Protein AF-D6WA71-F1 (afdb_monomer_lite)

Foldseek 3Di:
DDDDDDPPDDPPPPPDDPDPDPDPDPDDDPVNPDDPPDDPVVVVVVVVVVVVVVVVVVVVVVVVVQVVCVVVVNDDDPPDDDPDDDPDPVVD

InterPro domains:
  IPR031973 Deltamethrin resistance protein prag01 [PF16020] (31-82)

Secondary structure (DSSP, 8-state):
-PPP------------------S-PPP--GGGS----S-HHHHHHHHHHHHHHHHHHHHHHHHHHHHHHHHTTS-----SPPSS----GGG-

pLDDT: mean 79.62, std 15.9, range [42.94, 98.69]

Sequence (92 aa):
MQAPRVFSSLVARNLGRRGAHHGSHPVATINDLPCPQGNWKTHYDAKQRKYNAQLAFGIGALIGTIIFGKAAGMLEFHGDIPDRPADIPSYK

Radius of gyration: 31.14 Å; chains: 1; bounding box: 72×55×69 Å

Organism: Tribolium castaneum (NCBI:txid7070)

Structure (mmCIF, N/CA/C/O backbone):
data_AF-D6WA71-F1
#
_entry.id   AF-D6WA71-F1
#
loop_
_atom_site.group_PDB
_atom_site.id
_atom_site.type_symbol
_atom_site.label_atom_id
_atom_site.label_alt_id
_atom_site.label_comp_id
_atom_site.label_asym_id
_atom_site.label_entity_id
_atom_site.label_seq_id
_atom_site.pdbx_PDB_ins_code
_atom_site.Cartn_x
_atom_site.Cartn_y
_atom_site.Cartn_z
_atom_site.occupancy
_atom_site.B_iso_or_equiv
_atom_site.auth_seq_id
_atom_site.auth_comp_id
_atom_site.auth_asym_id
_atom_site.auth_atom_id
_atom_site.pdbx_PDB_model_num
ATOM 1 N N . MET A 1 1 ? -30.346 -24.776 -17.153 1.00 42.94 1 MET A N 1
ATOM 2 C CA . MET A 1 1 ? -29.488 -23.585 -16.962 1.00 42.94 1 MET A CA 1
ATOM 3 C 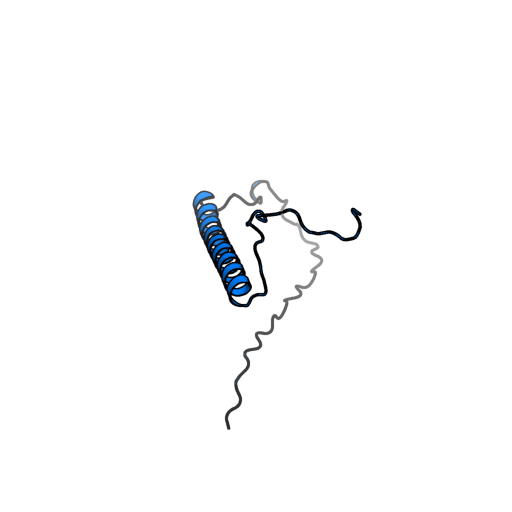C . MET A 1 1 ? -29.916 -22.917 -15.663 1.00 42.94 1 MET A C 1
ATOM 5 O O . MET A 1 1 ? -31.073 -22.544 -15.547 1.00 42.94 1 MET A O 1
ATOM 9 N N . GLN A 1 2 ? -29.049 -22.901 -14.650 1.00 46.91 2 GLN A N 1
ATOM 10 C CA . GLN A 1 2 ? -29.369 -22.506 -13.273 1.00 46.91 2 GLN A CA 1
ATOM 11 C C . GLN A 1 2 ? -28.811 -21.097 -13.021 1.00 46.91 2 GLN A C 1
ATOM 13 O O . GLN A 1 2 ? -27.611 -20.884 -13.158 1.00 46.91 2 GLN A O 1
ATOM 18 N N . ALA A 1 3 ? -29.679 -20.127 -12.724 1.00 64.38 3 ALA A N 1
ATOM 19 C CA . ALA A 1 3 ? -29.284 -18.739 -12.480 1.00 64.38 3 ALA A CA 1
ATOM 20 C C . ALA A 1 3 ? -28.647 -18.568 -11.081 1.00 64.38 3 ALA A C 1
ATOM 22 O O . ALA A 1 3 ? -29.087 -19.228 -10.130 1.00 64.38 3 ALA A O 1
ATOM 23 N N . PRO A 1 4 ? -27.636 -17.692 -10.920 1.00 59.62 4 PRO A N 1
ATOM 24 C CA . PRO A 1 4 ? -26.979 -17.477 -9.637 1.00 59.62 4 PRO A CA 1
ATOM 25 C C . PRO A 1 4 ? -27.874 -16.677 -8.680 1.00 59.62 4 PRO A C 1
ATOM 27 O O . PRO A 1 4 ? -28.457 -15.653 -9.035 1.00 59.62 4 PRO A O 1
ATOM 30 N N . ARG A 1 5 ? -27.967 -17.152 -7.435 1.00 60.12 5 ARG A N 1
ATOM 31 C CA . ARG A 1 5 ? -28.660 -16.472 -6.336 1.00 60.12 5 ARG A CA 1
ATOM 32 C C . ARG A 1 5 ? -27.796 -15.318 -5.835 1.00 60.12 5 ARG A C 1
ATOM 34 O O . ARG A 1 5 ? -26.802 -15.535 -5.151 1.00 60.12 5 ARG A O 1
ATOM 41 N N . VAL A 1 6 ? -28.177 -14.098 -6.191 1.00 63.41 6 VAL A N 1
ATOM 42 C CA . VAL A 1 6 ? -27.560 -12.871 -5.681 1.00 63.41 6 VAL A CA 1
ATOM 43 C C . VAL A 1 6 ? -28.077 -12.644 -4.259 1.00 63.41 6 VAL A C 1
ATOM 45 O O . VAL A 1 6 ? -29.267 -12.406 -4.060 1.00 63.41 6 VAL A O 1
ATOM 48 N N . PHE A 1 7 ? -27.210 -12.755 -3.252 1.00 57.53 7 PHE A N 1
ATOM 49 C CA . PHE A 1 7 ? -27.552 -12.397 -1.874 1.00 57.53 7 PHE A CA 1
ATOM 50 C C . PHE A 1 7 ? -27.561 -10.871 -1.735 1.00 57.53 7 PHE A C 1
ATOM 52 O O . PHE A 1 7 ? -26.570 -10.260 -1.343 1.00 57.53 7 PHE A O 1
ATOM 59 N N . SER A 1 8 ? -28.687 -10.238 -2.060 1.00 58.88 8 SER A N 1
ATOM 60 C CA . SER A 1 8 ? -28.968 -8.865 -1.645 1.00 58.88 8 SER A CA 1
ATOM 61 C C . SER A 1 8 ? -29.378 -8.883 -0.171 1.00 58.88 8 SER A C 1
ATOM 63 O O . SER A 1 8 ? -30.541 -9.144 0.147 1.00 58.88 8 SER A O 1
ATOM 65 N N . SER A 1 9 ? -28.441 -8.647 0.751 1.00 59.38 9 SER A N 1
ATOM 66 C CA . SER A 1 9 ? -28.825 -8.374 2.135 1.00 59.38 9 SER A CA 1
ATOM 67 C C . SER A 1 9 ? -29.442 -6.975 2.196 1.00 59.38 9 SER A C 1
ATOM 69 O O . SER A 1 9 ? -28.794 -5.944 2.018 1.00 59.38 9 SER A O 1
ATOM 71 N N . LEU A 1 10 ? -30.757 -6.961 2.383 1.00 57.84 10 LEU A N 1
ATOM 72 C CA . LEU A 1 10 ? -31.545 -5.779 2.684 1.00 57.84 10 LEU A CA 1
ATOM 73 C C . LEU A 1 10 ? -31.021 -5.172 3.989 1.00 57.84 10 LEU A C 1
ATOM 75 O O . LEU A 1 10 ? -31.287 -5.687 5.075 1.00 57.84 10 LEU A O 1
ATOM 79 N N . VAL A 1 11 ? -30.304 -4.053 3.897 1.00 62.03 11 VAL A N 1
ATOM 80 C CA . VAL A 1 11 ? -30.135 -3.140 5.031 1.00 62.03 11 VAL A CA 1
ATOM 81 C C . VAL A 1 11 ? -31.493 -2.482 5.266 1.00 62.03 11 VAL A C 1
ATOM 83 O O . VAL A 1 11 ? -31.766 -1.367 4.824 1.00 62.03 11 VAL A O 1
ATOM 86 N N . ALA A 1 12 ? -32.379 -3.203 5.948 1.00 58.06 12 ALA A N 1
ATOM 87 C CA . ALA A 1 12 ? -33.552 -2.621 6.569 1.00 58.06 12 ALA A CA 1
ATOM 88 C C . ALA A 1 12 ? -33.051 -1.732 7.713 1.00 58.06 12 ALA A C 1
ATOM 90 O O . ALA A 1 12 ? -32.817 -2.179 8.836 1.00 58.06 12 ALA A O 1
ATOM 91 N N . ARG A 1 13 ? -32.813 -0.453 7.406 1.00 57.53 13 ARG A N 1
ATOM 92 C CA . ARG A 1 13 ? -32.658 0.591 8.418 1.00 57.53 13 ARG A CA 1
ATOM 93 C C . ARG A 1 13 ? -33.930 0.592 9.264 1.00 57.53 13 ARG A C 1
ATOM 95 O O . ARG A 1 13 ? -34.968 1.067 8.814 1.00 57.53 13 ARG A O 1
ATOM 102 N N . ASN A 1 14 ? -33.838 0.077 10.486 1.00 57.91 14 ASN A N 1
ATOM 103 C CA . ASN A 1 14 ? -34.827 0.326 11.526 1.00 57.91 14 ASN A CA 1
ATOM 104 C C . ASN A 1 14 ? -34.876 1.840 11.780 1.00 57.91 14 ASN A C 1
ATOM 106 O O . ASN A 1 14 ? -34.089 2.383 12.555 1.00 57.91 14 ASN A O 1
ATOM 110 N N . LEU A 1 15 ? -35.784 2.536 11.096 1.00 59.59 15 LEU A N 1
ATOM 111 C CA . LEU A 1 15 ? -36.205 3.885 11.451 1.00 59.59 15 LEU A CA 1
ATOM 112 C C . LEU A 1 15 ? -37.020 3.772 12.741 1.00 59.59 15 LEU A C 1
ATOM 114 O O . LEU A 1 15 ? -38.240 3.613 12.728 1.00 59.59 15 LEU A O 1
ATOM 118 N N . GLY A 1 16 ? -36.306 3.780 13.866 1.00 55.66 16 GLY A N 1
ATOM 119 C CA . GLY A 1 16 ? -36.887 3.804 15.199 1.00 55.66 16 GLY A CA 1
ATOM 120 C C . GLY A 1 16 ? -37.793 5.022 15.357 1.00 55.66 16 GLY A C 1
ATOM 121 O O . GLY A 1 16 ? -37.364 6.165 15.200 1.00 55.66 16 GLY A O 1
ATOM 122 N N . ARG A 1 17 ? -39.066 4.746 15.643 1.00 58.19 17 ARG A N 1
ATOM 123 C CA . ARG A 1 17 ? -40.108 5.711 15.998 1.00 58.19 17 ARG A CA 1
ATOM 124 C C . ARG A 1 17 ? -39.586 6.717 17.030 1.00 58.19 17 ARG A C 1
ATOM 126 O O . ARG A 1 17 ? -39.115 6.324 18.093 1.00 58.19 17 ARG A O 1
ATOM 133 N N . ARG A 1 18 ? -39.736 8.015 16.750 1.00 56.72 18 ARG A N 1
ATOM 134 C CA . ARG A 1 18 ? -39.603 9.077 17.757 1.00 56.72 18 ARG A CA 1
ATOM 135 C C . ARG A 1 18 ? -40.802 8.996 18.704 1.00 56.72 18 ARG A C 1
ATOM 137 O O . ARG A 1 18 ? -41.847 9.578 18.433 1.00 56.72 18 ARG A O 1
ATOM 144 N N . GLY A 1 19 ? -40.661 8.226 19.778 1.00 56.12 19 GLY A N 1
ATOM 145 C CA . GLY A 1 19 ? -41.561 8.293 20.922 1.00 56.12 19 GLY A CA 1
ATOM 146 C C . GLY A 1 19 ? -41.267 9.567 21.706 1.00 56.12 19 GLY A C 1
ATOM 147 O O . GLY A 1 19 ? -40.192 9.700 22.285 1.00 56.12 19 GLY A O 1
ATOM 148 N N . ALA A 1 20 ? -42.196 10.520 21.698 1.00 58.19 20 ALA A N 1
ATOM 149 C CA . ALA A 1 20 ? -42.185 11.626 22.643 1.00 58.19 20 ALA A CA 1
ATOM 150 C C . ALA A 1 20 ? -42.473 11.052 24.039 1.00 58.19 20 ALA A C 1
ATOM 152 O O . ALA A 1 20 ? -43.614 10.730 24.361 1.00 58.19 20 ALA A O 1
ATOM 153 N N . HIS A 1 21 ? -41.432 10.856 24.845 1.00 54.66 21 HIS A N 1
ATOM 154 C CA . HIS A 1 21 ? -41.574 10.364 26.211 1.00 54.66 21 HIS A CA 1
ATOM 155 C C . HIS A 1 21 ? -41.934 11.531 27.141 1.00 54.66 21 HIS A C 1
ATOM 157 O O . HIS A 1 21 ? -41.088 12.348 27.482 1.00 54.66 21 HIS A O 1
ATOM 163 N N . HIS A 1 22 ? -43.200 11.608 27.558 1.00 56.59 22 HIS A N 1
ATOM 164 C CA . HIS A 1 22 ? -43.568 12.229 28.833 1.00 56.59 22 HIS A CA 1
ATOM 165 C C . HIS A 1 22 ? -43.433 11.149 29.906 1.00 56.59 22 HIS A C 1
ATOM 167 O O . HIS A 1 22 ? -44.357 10.382 30.162 1.00 56.59 22 HIS A O 1
ATOM 173 N N . GLY A 1 23 ? -42.244 11.031 30.478 1.00 59.38 23 GLY A N 1
ATOM 174 C CA . GLY A 1 23 ? -41.963 10.116 31.574 1.00 59.38 23 GLY A CA 1
ATOM 175 C C . GLY A 1 23 ? -40.753 10.630 32.328 1.00 59.38 23 GLY A C 1
ATOM 176 O O . GLY A 1 23 ? -39.846 11.177 31.711 1.00 59.38 23 GLY A O 1
ATOM 177 N N . SER A 1 24 ? -40.771 10.499 33.653 1.00 64.19 24 SER A N 1
ATOM 178 C CA . SER A 1 24 ? -39.628 10.779 34.524 1.00 64.19 24 SER A CA 1
ATOM 179 C C . SER A 1 24 ? -38.372 10.120 33.942 1.00 64.19 24 SER A C 1
ATOM 181 O O . SER A 1 24 ? -38.210 8.902 34.005 1.00 64.19 24 SER A O 1
ATOM 183 N N . HIS A 1 25 ? -37.528 10.916 33.285 1.00 64.75 25 HIS A N 1
ATOM 184 C CA . HIS A 1 25 ? -36.240 10.447 32.809 1.00 64.75 25 HIS A CA 1
ATOM 185 C C . HIS A 1 25 ? -35.320 10.356 34.027 1.00 64.75 25 HIS A C 1
ATOM 187 O O . HIS A 1 25 ? -35.252 11.326 34.789 1.00 64.75 25 HIS A O 1
ATOM 193 N N . PRO A 1 26 ? -34.627 9.223 34.240 1.00 72.06 26 PRO A N 1
ATOM 194 C CA . PRO A 1 26 ? -33.616 9.156 35.282 1.00 72.06 26 PRO A CA 1
ATOM 195 C C . PRO A 1 26 ? -32.598 10.274 35.034 1.00 72.06 26 PRO A C 1
ATOM 197 O O . PRO A 1 26 ? -32.166 10.494 33.901 1.00 72.06 26 PRO A O 1
ATOM 200 N N . VAL A 1 27 ? -32.277 11.025 36.088 1.00 79.44 27 VAL A N 1
ATOM 201 C CA . VAL A 1 27 ? -31.276 12.092 36.024 1.00 79.44 27 VAL A CA 1
ATOM 202 C C . VAL A 1 27 ? -29.952 11.443 35.650 1.00 79.44 27 VAL A C 1
ATOM 204 O O . VAL A 1 27 ? -29.460 10.605 36.404 1.00 79.44 27 VAL A O 1
ATOM 207 N N . ALA A 1 28 ? -29.403 11.823 34.494 1.00 77.75 28 ALA A N 1
ATOM 208 C CA . ALA A 1 28 ? -28.098 11.354 34.053 1.00 77.75 28 ALA A CA 1
ATOM 209 C C . ALA A 1 28 ? -27.065 11.672 35.142 1.00 77.75 28 ALA A C 1
ATOM 211 O O . ALA A 1 28 ? -26.819 12.837 35.469 1.00 77.75 28 ALA A O 1
ATOM 212 N N . THR A 1 29 ? -26.519 10.626 35.746 1.00 80.62 29 THR A N 1
ATOM 213 C CA . THR A 1 29 ? -25.529 10.703 36.817 1.00 80.62 29 THR A CA 1
ATOM 214 C C . THR A 1 29 ? -24.127 10.544 36.235 1.00 80.62 29 THR A C 1
ATOM 216 O O . THR A 1 29 ? -23.946 10.055 35.122 1.00 80.62 29 THR A O 1
ATOM 219 N N . ILE A 1 30 ? -23.098 10.941 36.988 1.00 80.56 30 ILE A N 1
ATOM 220 C CA . ILE A 1 30 ? -21.697 10.717 36.601 1.00 80.56 30 ILE A CA 1
ATOM 221 C C . ILE A 1 30 ? -21.402 9.226 36.335 1.00 80.56 30 ILE A C 1
ATOM 223 O O . ILE A 1 30 ? -20.511 8.891 35.558 1.00 80.56 30 ILE A O 1
ATOM 227 N N . ASN A 1 31 ? -22.188 8.326 36.925 1.00 80.25 31 ASN A N 1
ATOM 228 C CA . ASN A 1 31 ? -22.079 6.885 36.698 1.00 80.25 31 ASN A CA 1
ATOM 229 C C . ASN A 1 31 ? -22.571 6.437 35.309 1.00 80.25 31 ASN A C 1
ATOM 231 O O . ASN A 1 31 ? -22.262 5.321 34.900 1.00 80.25 31 ASN A O 1
ATOM 235 N N . ASP A 1 32 ? -23.305 7.291 34.590 1.00 82.69 32 ASP A N 1
ATOM 236 C CA . ASP A 1 32 ? -23.776 7.018 33.227 1.00 82.69 32 ASP A CA 1
ATOM 237 C C . ASP A 1 32 ? -22.744 7.422 32.164 1.00 82.69 32 ASP A C 1
ATOM 239 O O . ASP A 1 32 ? -22.953 7.18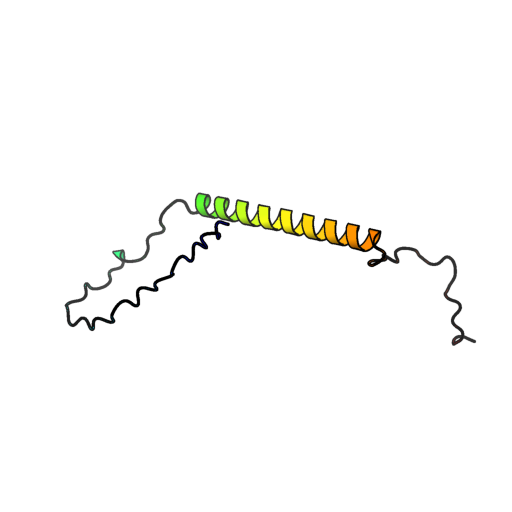7 30.969 1.00 82.69 32 ASP A O 1
ATOM 243 N N . LEU A 1 33 ? -21.620 8.036 32.565 1.00 82.94 33 LEU A N 1
ATOM 244 C CA . LEU A 1 33 ? -20.542 8.298 31.622 1.00 82.94 33 LEU A CA 1
ATOM 245 C C . LEU A 1 33 ? -19.935 6.974 31.143 1.00 82.94 33 LEU A C 1
ATOM 247 O O . LEU A 1 33 ? -19.794 6.026 31.919 1.00 82.94 33 LEU A O 1
ATOM 251 N N . PRO A 1 34 ? -19.523 6.898 29.867 1.00 78.12 34 PRO A N 1
ATOM 252 C CA . PRO A 1 34 ? -18.814 5.737 29.367 1.00 78.12 34 PRO A CA 1
ATOM 253 C C . PRO A 1 34 ? -17.502 5.577 30.138 1.00 78.12 34 PRO A C 1
ATOM 255 O O . PRO A 1 34 ? -16.530 6.298 29.912 1.00 78.12 34 PRO A O 1
ATOM 258 N N . CYS A 1 35 ? -17.467 4.606 31.045 1.00 73.44 35 CYS A N 1
ATOM 259 C CA . CYS A 1 35 ? -16.226 4.162 31.654 1.00 73.44 35 CYS A CA 1
ATOM 260 C C . CYS A 1 35 ? -15.345 3.543 30.560 1.00 73.44 35 CYS A C 1
ATOM 262 O O . CYS A 1 35 ? -15.860 2.786 29.730 1.00 73.44 35 CYS A O 1
ATOM 264 N N . PRO A 1 36 ? -14.034 3.832 30.529 1.00 74.69 36 PRO A N 1
ATOM 265 C CA . PRO A 1 36 ? -13.132 3.201 29.577 1.00 74.69 36 PRO A CA 1
ATOM 266 C C . PRO A 1 36 ? -13.199 1.680 29.756 1.00 74.69 36 PRO A C 1
ATOM 268 O O . PRO A 1 36 ? -12.780 1.139 30.777 1.00 74.69 36 PRO A O 1
ATOM 271 N N . GLN A 1 3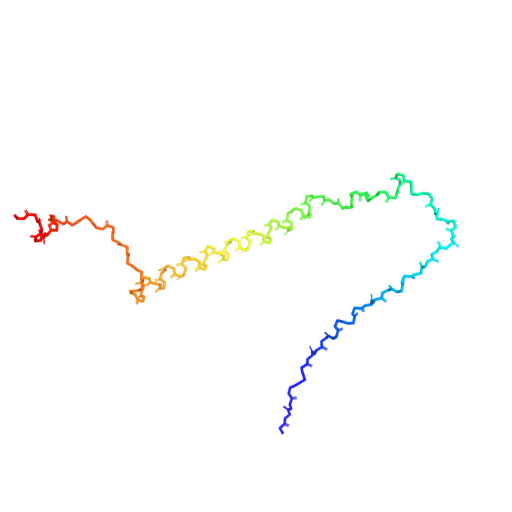7 ? -13.786 0.996 28.774 1.00 71.94 37 GLN A N 1
ATOM 272 C CA . GLN A 1 37 ? -13.935 -0.453 28.798 1.00 71.94 37 GLN A CA 1
ATOM 273 C C . GLN A 1 37 ? -12.728 -1.111 28.130 1.00 71.94 37 GLN A C 1
ATOM 275 O O . GLN A 1 37 ? -12.374 -0.790 26.995 1.00 71.94 37 GLN A O 1
ATOM 280 N N . GLY A 1 38 ? -12.125 -2.067 28.835 1.00 77.75 38 GLY A N 1
ATOM 281 C CA . GLY A 1 38 ? -11.021 -2.875 28.327 1.00 77.75 38 GLY A CA 1
ATOM 282 C C . GLY A 1 38 ? -9.645 -2.208 28.407 1.00 77.75 38 GLY A C 1
ATOM 283 O O . GLY A 1 38 ? -9.478 -1.062 28.821 1.00 77.75 38 GLY A O 1
ATOM 284 N N . ASN A 1 39 ? -8.621 -2.970 28.019 1.00 86.06 39 ASN A N 1
ATOM 285 C CA . ASN A 1 39 ? -7.243 -2.498 28.010 1.00 86.06 39 ASN A CA 1
ATOM 286 C C . ASN A 1 39 ? -6.979 -1.678 26.736 1.00 86.06 39 ASN A C 1
ATOM 288 O O . ASN A 1 39 ? -6.985 -2.218 25.624 1.00 86.06 39 ASN A O 1
ATOM 292 N N . TRP A 1 40 ? -6.711 -0.381 26.902 1.00 88.25 40 TRP A N 1
ATOM 293 C CA . TRP A 1 40 ? -6.381 0.539 25.808 1.00 88.25 40 TRP A CA 1
ATOM 294 C C . TRP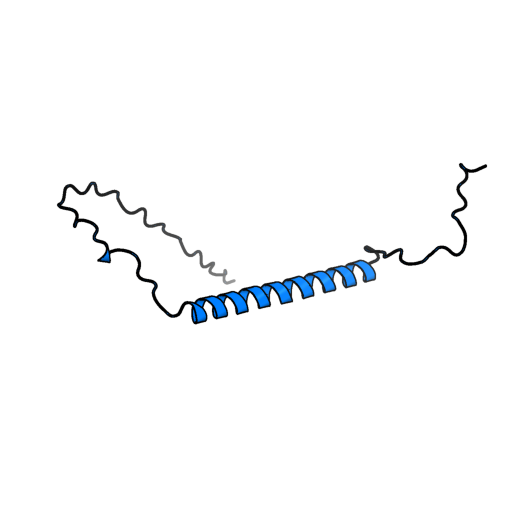 A 1 40 ? -5.251 0.002 24.919 1.00 88.25 40 TRP A C 1
ATOM 296 O O . TRP A 1 40 ? -5.280 0.186 23.699 1.00 88.25 40 TRP A O 1
ATOM 306 N N . LYS A 1 41 ? -4.289 -0.711 25.519 1.00 91.44 41 LYS A N 1
ATOM 307 C CA . LYS A 1 41 ? -3.113 -1.245 24.838 1.00 91.44 41 LYS A CA 1
ATOM 308 C C . LYS A 1 41 ? -3.493 -2.304 23.810 1.00 91.44 41 LYS A C 1
ATOM 310 O O . LYS A 1 41 ? -3.065 -2.217 22.665 1.00 91.44 41 LYS A O 1
ATOM 315 N N . THR A 1 42 ? -4.378 -3.230 24.170 1.00 91.81 42 THR A N 1
ATOM 316 C CA . THR A 1 42 ? -4.845 -4.289 23.264 1.00 91.81 42 THR A CA 1
ATOM 317 C C . THR A 1 42 ? -5.572 -3.710 22.050 1.00 91.81 42 THR A C 1
ATOM 319 O O . THR A 1 42 ? -5.334 -4.125 20.916 1.00 91.81 42 THR A O 1
ATOM 322 N N . HIS A 1 43 ? -6.430 -2.707 22.265 1.00 90.56 43 HIS A N 1
ATOM 323 C CA . HIS A 1 43 ? -7.121 -2.018 21.172 1.00 90.56 43 HIS A CA 1
ATOM 324 C C . HIS A 1 43 ? -6.162 -1.227 20.279 1.00 90.56 43 HIS A C 1
ATOM 326 O O . HIS A 1 43 ? -6.337 -1.208 19.057 1.00 90.56 43 HIS A O 1
ATOM 332 N N . TYR A 1 44 ? -5.163 -0.576 20.873 1.00 93.19 44 TYR A N 1
ATOM 333 C CA . TYR A 1 44 ? -4.127 0.137 20.137 1.00 93.19 44 TYR A CA 1
ATOM 334 C C . TYR A 1 44 ? -3.300 -0.823 19.275 1.00 93.19 44 TYR A C 1
ATOM 336 O O . TYR A 1 44 ? -3.177 -0.605 18.071 1.00 93.19 44 TYR A O 1
ATOM 344 N N . ASP A 1 45 ? -2.813 -1.921 19.852 1.00 95.62 45 ASP A N 1
ATOM 345 C CA . ASP A 1 45 ? -1.963 -2.892 19.157 1.00 95.62 45 ASP A CA 1
ATOM 346 C C . ASP A 1 45 ? -2.719 -3.575 18.003 1.00 95.62 45 ASP A C 1
ATOM 348 O O . ASP A 1 45 ? -2.176 -3.741 16.906 1.00 95.62 45 ASP A O 1
ATOM 352 N N . ALA A 1 46 ? -4.009 -3.880 18.189 1.00 94.12 46 ALA A N 1
ATOM 353 C CA . ALA A 1 46 ? -4.862 -4.411 17.125 1.00 94.12 46 ALA A CA 1
ATOM 354 C C . ALA A 1 46 ? -5.016 -3.429 15.949 1.00 94.12 46 ALA A C 1
ATOM 356 O O . ALA A 1 46 ? -4.925 -3.829 14.782 1.00 94.12 46 ALA A O 1
ATOM 357 N N . LYS A 1 47 ? -5.224 -2.137 16.240 1.00 95.38 47 LYS A N 1
ATOM 358 C CA . LYS A 1 47 ? -5.290 -1.090 15.207 1.00 95.38 47 LYS A CA 1
ATOM 359 C C . LYS A 1 47 ? -3.943 -0.915 14.517 1.00 95.38 47 LYS A C 1
ATOM 361 O O . LYS A 1 47 ? -3.904 -0.807 13.294 1.00 95.38 47 LYS A O 1
ATOM 366 N N . GLN A 1 48 ? -2.851 -0.959 15.273 1.00 96.94 48 GLN A N 1
ATOM 367 C CA . GLN A 1 48 ? -1.522 -0.755 14.720 1.00 96.94 48 GLN A CA 1
ATOM 368 C C . GLN A 1 48 ? -1.125 -1.879 13.759 1.00 96.94 48 GLN A C 1
ATOM 370 O O . GLN A 1 48 ? -0.607 -1.614 12.677 1.00 96.94 48 GLN A O 1
ATOM 375 N N . ARG A 1 49 ? -1.479 -3.133 14.070 1.00 96.94 49 ARG A N 1
ATOM 376 C CA . ARG A 1 49 ? -1.291 -4.255 13.135 1.00 96.94 49 ARG A CA 1
ATOM 377 C C . ARG A 1 49 ? -2.020 -4.029 11.808 1.00 96.94 49 ARG A C 1
ATOM 379 O O . ARG A 1 49 ? -1.472 -4.327 10.750 1.00 96.94 49 ARG A O 1
ATOM 386 N N . LYS A 1 50 ? -3.246 -3.494 11.856 1.00 97.62 50 LYS A N 1
ATOM 387 C CA . LYS A 1 50 ? -4.034 -3.184 10.656 1.00 97.62 50 LYS A CA 1
ATOM 388 C C . LYS A 1 50 ? -3.370 -2.092 9.815 1.00 97.62 50 LYS A C 1
ATOM 390 O O . LYS A 1 50 ? -3.258 -2.260 8.604 1.00 97.62 50 LYS A O 1
ATOM 395 N N . TYR A 1 51 ? -2.927 -1.005 10.438 1.00 98.06 51 TYR A N 1
ATOM 396 C CA . TYR A 1 51 ? -2.290 0.098 9.715 1.00 98.06 51 TYR A CA 1
ATOM 397 C C . TYR A 1 51 ? -0.930 -0.292 9.147 1.00 98.06 51 TYR A C 1
ATOM 399 O O . TYR A 1 51 ? -0.658 0.008 7.990 1.00 98.06 51 TYR A O 1
ATOM 407 N N . ASN A 1 52 ? -0.130 -1.059 9.886 1.00 97.94 52 ASN A N 1
ATOM 408 C CA . ASN A 1 52 ? 1.135 -1.584 9.375 1.00 97.94 52 ASN A CA 1
ATOM 409 C C . ASN A 1 52 ? 0.926 -2.501 8.161 1.00 97.94 52 ASN A C 1
ATOM 411 O O . ASN A 1 52 ? 1.691 -2.428 7.203 1.00 97.94 52 ASN A O 1
ATOM 415 N N . ALA A 1 53 ? -0.131 -3.321 8.154 1.00 98.19 53 ALA A N 1
ATOM 416 C CA . ALA A 1 53 ? -0.474 -4.139 6.991 1.00 98.19 53 ALA A CA 1
ATOM 417 C C . ALA A 1 53 ? -0.877 -3.284 5.777 1.00 98.19 53 ALA A C 1
ATOM 419 O O . ALA A 1 53 ? -0.440 -3.553 4.660 1.00 98.19 53 ALA A O 1
ATOM 420 N N . GLN A 1 54 ? -1.674 -2.232 5.990 1.00 98.31 54 GLN A N 1
ATOM 421 C CA . GLN A 1 54 ? -2.043 -1.288 4.929 1.00 98.31 54 GLN A CA 1
ATOM 422 C C . GLN A 1 54 ? -0.825 -0.532 4.390 1.00 98.31 54 GLN A C 1
ATOM 424 O O . GLN A 1 54 ? -0.698 -0.373 3.180 1.00 98.31 54 GLN A O 1
ATOM 429 N N . LEU A 1 55 ? 0.083 -0.113 5.272 1.00 98.25 55 LEU A N 1
ATOM 430 C CA . LEU A 1 55 ? 1.322 0.557 4.896 1.00 98.25 55 LEU A CA 1
ATOM 431 C C . LEU A 1 55 ? 2.208 -0.360 4.049 1.00 98.25 55 LEU A C 1
ATOM 433 O O . LEU A 1 55 ? 2.642 0.039 2.973 1.00 98.25 55 LEU A O 1
ATOM 437 N N . ALA A 1 56 ? 2.427 -1.601 4.492 1.00 98.44 56 ALA A N 1
ATOM 438 C CA . ALA A 1 56 ? 3.214 -2.580 3.747 1.00 98.44 56 ALA A CA 1
ATOM 439 C C . ALA A 1 56 ? 2.614 -2.858 2.360 1.00 98.44 56 ALA A C 1
ATOM 441 O O . ALA A 1 56 ? 3.336 -2.887 1.364 1.00 98.44 56 ALA A O 1
ATOM 442 N N . PHE A 1 57 ? 1.287 -2.997 2.283 1.00 98.62 57 PHE A N 1
ATOM 443 C CA . PHE A 1 57 ? 0.587 -3.154 1.012 1.00 98.62 57 PHE A CA 1
ATOM 444 C C . PHE A 1 57 ? 0.760 -1.928 0.105 1.00 98.62 57 PHE A C 1
ATOM 446 O O . PHE A 1 57 ? 1.085 -2.082 -1.070 1.00 98.62 57 PHE A O 1
ATOM 453 N N . GLY A 1 58 ? 0.592 -0.717 0.645 1.00 98.44 58 GLY A N 1
ATOM 454 C CA . GLY A 1 58 ? 0.758 0.528 -0.106 1.00 98.44 58 GLY A CA 1
ATOM 455 C C . GLY A 1 58 ? 2.173 0.698 -0.661 1.00 98.44 58 GLY A C 1
ATOM 456 O O . GLY A 1 58 ? 2.334 1.044 -1.829 1.00 98.44 58 GLY A O 1
ATOM 457 N N . ILE A 1 59 ? 3.195 0.376 0.139 1.00 98.69 59 ILE A N 1
ATOM 458 C CA . ILE A 1 59 ? 4.597 0.385 -0.300 1.00 98.69 59 ILE A CA 1
ATOM 459 C C . ILE A 1 59 ? 4.812 -0.636 -1.423 1.00 98.69 59 ILE A C 1
ATOM 461 O O . ILE A 1 59 ? 5.386 -0.294 -2.456 1.00 98.69 59 ILE A O 1
ATOM 465 N N . GLY A 1 60 ? 4.322 -1.868 -1.260 1.00 98.69 60 GLY A N 1
ATOM 466 C CA . GLY A 1 60 ? 4.449 -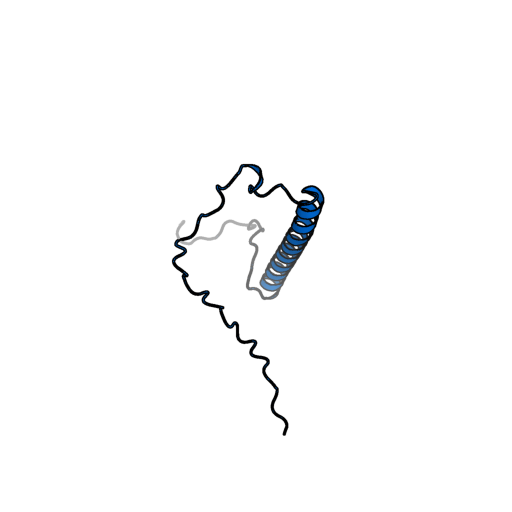2.908 -2.283 1.00 98.69 60 GLY A CA 1
ATOM 467 C C . GLY A 1 60 ? 3.777 -2.522 -3.602 1.00 98.69 60 GLY A C 1
ATOM 468 O O . GLY A 1 60 ? 4.379 -2.659 -4.667 1.00 98.69 60 GLY A O 1
ATOM 469 N N . ALA A 1 61 ? 2.560 -1.978 -3.533 1.00 98.50 61 ALA A N 1
ATOM 470 C CA . ALA A 1 61 ? 1.829 -1.503 -4.703 1.00 98.50 61 ALA A CA 1
ATOM 471 C C . ALA A 1 61 ? 2.558 -0.350 -5.409 1.00 98.50 61 ALA A C 1
ATOM 473 O O . ALA A 1 61 ? 2.666 -0.356 -6.636 1.00 98.50 61 ALA A O 1
ATOM 474 N N . LEU A 1 62 ? 3.102 0.610 -4.653 1.00 98.06 62 LEU A N 1
ATOM 475 C CA . LEU A 1 62 ? 3.856 1.732 -5.211 1.00 98.06 62 LEU A CA 1
ATOM 476 C C . LEU A 1 62 ? 5.125 1.254 -5.927 1.00 98.06 62 LEU A C 1
ATOM 478 O O . LEU A 1 62 ? 5.348 1.615 -7.082 1.00 98.06 62 LEU A O 1
ATOM 482 N N . ILE A 1 63 ? 5.926 0.411 -5.270 1.00 98.38 63 ILE A N 1
ATOM 483 C CA . ILE A 1 63 ? 7.153 -0.148 -5.853 1.00 98.38 63 ILE A CA 1
ATOM 484 C C . ILE A 1 63 ? 6.821 -0.936 -7.123 1.00 98.38 63 ILE A C 1
ATOM 486 O O . ILE A 1 63 ? 7.445 -0.720 -8.162 1.00 98.38 63 ILE A O 1
ATOM 490 N N . GLY A 1 64 ? 5.808 -1.805 -7.064 1.00 98.00 64 GLY A N 1
ATOM 491 C CA . GLY A 1 64 ? 5.359 -2.575 -8.222 1.00 98.00 64 GLY A CA 1
ATOM 492 C C . GLY A 1 64 ? 4.926 -1.683 -9.385 1.00 98.00 64 GLY A C 1
ATOM 493 O O . GLY A 1 64 ? 5.301 -1.940 -10.526 1.00 98.00 64 GLY A O 1
ATOM 494 N N . THR A 1 65 ? 4.215 -0.592 -9.096 1.00 97.38 65 THR A N 1
ATOM 495 C CA . THR A 1 65 ? 3.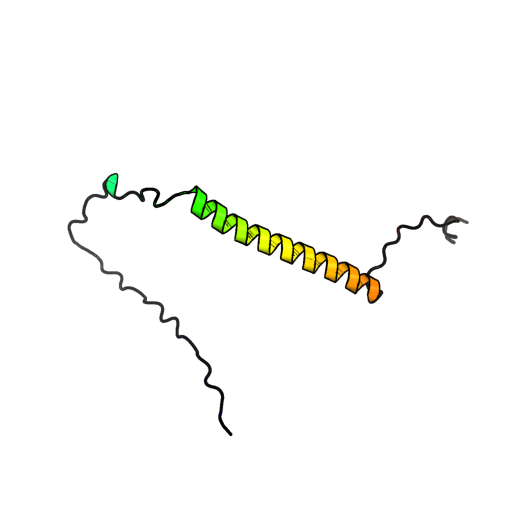778 0.380 -10.110 1.00 97.38 65 THR A CA 1
ATOM 496 C C . THR A 1 65 ? 4.964 1.082 -10.768 1.00 97.38 65 THR A C 1
ATOM 498 O O . THR A 1 65 ? 4.994 1.202 -11.990 1.00 97.38 65 THR A O 1
ATOM 501 N N . ILE A 1 66 ? 5.968 1.501 -9.991 1.00 97.19 66 ILE A N 1
ATOM 502 C CA . ILE A 1 66 ? 7.177 2.152 -10.521 1.00 97.19 66 ILE A CA 1
ATOM 503 C C . ILE A 1 66 ? 7.959 1.192 -11.424 1.00 97.19 66 ILE A C 1
ATOM 505 O O . ILE A 1 66 ? 8.338 1.562 -12.536 1.00 97.19 66 ILE A O 1
ATOM 509 N N . ILE A 1 67 ? 8.175 -0.048 -10.971 1.00 96.56 67 ILE A N 1
ATOM 510 C CA . ILE A 1 67 ? 8.891 -1.069 -11.751 1.00 96.56 67 ILE A CA 1
ATOM 511 C C . ILE A 1 67 ? 8.142 -1.362 -13.050 1.00 96.56 67 ILE A C 1
ATOM 513 O O . ILE A 1 67 ? 8.752 -1.369 -14.118 1.00 96.56 67 ILE A O 1
ATOM 517 N N . PHE A 1 68 ? 6.827 -1.570 -12.967 1.00 97.00 68 PHE A N 1
ATOM 518 C CA . PHE A 1 68 ? 5.992 -1.818 -14.136 1.00 97.00 68 PHE A CA 1
ATOM 519 C C . PHE A 1 68 ? 6.025 -0.639 -15.115 1.00 97.00 68 PHE A C 1
ATOM 521 O O . PHE A 1 68 ? 6.249 -0.849 -16.303 1.00 97.00 68 PHE A O 1
ATOM 528 N N . GLY A 1 69 ? 5.874 0.596 -14.627 1.00 96.75 69 GLY A N 1
ATOM 529 C CA . GLY A 1 69 ? 5.932 1.801 -15.456 1.00 96.75 69 GLY A CA 1
ATOM 530 C C . GLY A 1 69 ? 7.271 1.947 -16.177 1.00 96.75 69 GLY A C 1
ATOM 531 O O . GLY A 1 69 ? 7.292 2.249 -17.369 1.00 96.75 69 GLY A O 1
ATOM 532 N N . LYS A 1 70 ? 8.381 1.649 -15.491 1.00 94.62 70 LYS A N 1
ATOM 533 C CA . LYS A 1 70 ? 9.717 1.657 -16.098 1.00 94.62 70 LYS A CA 1
ATOM 534 C C . LYS A 1 70 ? 9.884 0.549 -17.139 1.00 94.62 70 LYS A C 1
ATOM 536 O O . LYS A 1 70 ? 10.424 0.800 -18.209 1.00 94.62 70 LYS A O 1
ATOM 541 N N . ALA A 1 71 ? 9.407 -0.663 -16.855 1.00 93.31 71 ALA A N 1
ATOM 542 C CA . ALA A 1 71 ? 9.477 -1.786 -17.793 1.00 93.31 71 ALA A CA 1
ATOM 543 C C . ALA A 1 71 ? 8.596 -1.578 -19.037 1.00 93.31 71 ALA A C 1
ATOM 545 O O . ALA A 1 71 ? 8.965 -1.999 -20.128 1.00 93.31 71 ALA A O 1
ATOM 546 N N . ALA A 1 72 ? 7.453 -0.909 -18.883 1.00 95.50 72 ALA A N 1
ATOM 547 C CA . ALA A 1 72 ? 6.545 -0.574 -19.975 1.00 95.50 72 ALA A CA 1
ATOM 548 C C . ALA A 1 72 ? 7.005 0.638 -20.810 1.00 95.50 72 ALA A C 1
ATOM 550 O O . ALA A 1 72 ? 6.344 0.971 -21.790 1.00 95.50 72 ALA A O 1
ATOM 551 N N . GLY A 1 73 ? 8.090 1.321 -20.421 1.00 91.50 73 GLY A N 1
ATOM 552 C CA . GLY A 1 73 ? 8.558 2.546 -21.081 1.00 91.50 73 GLY A CA 1
ATOM 553 C C . GLY A 1 73 ? 7.693 3.782 -20.801 1.00 91.50 73 GLY A C 1
ATOM 554 O O . GLY A 1 73 ? 7.820 4.790 -21.483 1.00 91.50 73 GLY A O 1
ATOM 555 N N . MET A 1 74 ? 6.807 3.717 -19.803 1.00 92.56 74 MET A N 1
ATOM 556 C CA . MET A 1 74 ? 5.924 4.822 -19.401 1.00 92.56 74 MET A CA 1
ATOM 557 C C . MET A 1 74 ? 6.575 5.748 -18.364 1.00 92.56 74 MET A C 1
ATOM 559 O O . MET A 1 74 ? 6.053 6.824 -18.081 1.00 92.56 74 MET A O 1
ATOM 563 N N . LEU A 1 75 ? 7.679 5.312 -17.753 1.00 91.31 75 LEU A N 1
ATOM 564 C CA . LEU A 1 75 ? 8.385 6.032 -16.700 1.00 91.31 75 LEU A CA 1
ATOM 565 C C . LEU A 1 75 ? 9.893 5.986 -16.962 1.00 91.31 75 LEU A C 1
ATOM 567 O O . LEU A 1 75 ? 10.509 4.923 -16.859 1.00 91.31 75 LEU A O 1
ATOM 571 N N . GLU A 1 76 ? 10.486 7.141 -17.245 1.00 89.38 76 GLU A N 1
ATOM 572 C CA . GLU A 1 76 ? 11.917 7.277 -17.505 1.00 89.38 76 GLU A CA 1
ATOM 573 C C . GLU A 1 76 ? 12.568 8.162 -16.441 1.00 89.38 76 GLU A C 1
ATOM 575 O O . GLU A 1 76 ? 12.086 9.246 -16.114 1.00 89.38 76 GLU A O 1
ATOM 580 N N . PHE A 1 77 ? 13.650 7.663 -15.847 1.00 84.75 77 PHE A N 1
ATOM 581 C CA . PHE A 1 77 ? 14.407 8.391 -14.838 1.00 84.75 77 PHE A CA 1
ATOM 582 C C . PHE A 1 77 ? 15.655 8.968 -15.506 1.00 84.75 77 PHE A C 1
ATOM 584 O O . PHE A 1 77 ? 16.629 8.246 -15.704 1.00 84.75 77 PHE A O 1
ATOM 591 N N . HIS A 1 78 ? 15.614 10.256 -15.854 1.00 83.31 78 HIS A N 1
ATOM 592 C CA . HIS A 1 78 ? 16.736 11.014 -16.430 1.00 83.31 78 HIS A CA 1
ATOM 593 C C . HIS A 1 78 ? 17.790 11.335 -15.357 1.00 83.31 78 HIS A C 1
ATOM 595 O O . HIS A 1 78 ? 17.911 12.468 -14.893 1.00 83.31 78 HIS A O 1
ATOM 601 N N . GLY A 1 79 ? 18.465 10.295 -14.866 1.00 79.88 79 GLY A N 1
ATOM 602 C CA . GLY A 1 79 ? 19.497 10.392 -13.827 1.00 79.88 79 GLY A CA 1
ATOM 603 C C . GLY A 1 79 ? 20.919 10.513 -14.371 1.00 79.88 79 GLY A C 1
ATOM 604 O O . GLY A 1 79 ? 21.863 10.633 -13.592 1.00 79.88 79 GLY A O 1
ATOM 605 N N . ASP A 1 80 ? 21.081 10.442 -15.685 1.00 81.31 80 ASP A N 1
ATOM 606 C CA . ASP A 1 80 ? 22.338 10.627 -16.387 1.00 81.31 80 ASP A CA 1
ATOM 607 C C . ASP A 1 80 ? 22.650 12.117 -16.582 1.00 81.31 80 ASP A C 1
ATOM 609 O O . ASP A 1 80 ? 21.782 12.937 -16.884 1.00 81.31 80 ASP A O 1
ATOM 613 N N . ILE A 1 81 ? 23.919 12.480 -16.382 1.00 76.81 81 ILE A N 1
ATOM 614 C CA . ILE A 1 81 ? 24.435 13.789 -16.782 1.00 76.81 81 ILE A CA 1
ATOM 615 C C . ILE A 1 81 ? 24.832 13.656 -18.252 1.00 76.81 81 ILE A C 1
ATOM 617 O O . ILE A 1 81 ? 25.601 12.750 -18.575 1.00 76.81 81 ILE A O 1
ATOM 621 N N . PRO A 1 82 ? 24.341 14.527 -19.145 1.00 75.88 82 PRO A N 1
ATOM 622 C CA . PRO A 1 82 ? 24.708 14.446 -20.547 1.00 75.88 82 PRO A CA 1
ATOM 623 C C . PRO A 1 82 ? 26.205 14.746 -20.714 1.00 75.88 82 PRO A C 1
ATOM 625 O O . PRO A 1 82 ? 26.698 15.753 -20.206 1.00 75.88 82 PRO A O 1
ATOM 628 N N . ASP A 1 83 ? 26.922 13.905 -21.469 1.00 81.69 83 ASP A N 1
ATOM 629 C CA . ASP A 1 83 ? 28.371 14.045 -21.723 1.00 81.69 83 ASP A CA 1
ATOM 630 C C . ASP A 1 83 ? 28.756 15.388 -22.366 1.00 81.69 83 ASP A C 1
ATOM 632 O O . ASP A 1 83 ? 29.901 15.836 -22.302 1.00 81.69 83 ASP A O 1
ATOM 636 N N . ARG A 1 84 ? 27.794 16.035 -23.023 1.00 76.44 84 ARG A N 1
ATOM 637 C CA . ARG A 1 84 ? 27.948 17.334 -23.671 1.00 76.44 84 ARG A CA 1
ATOM 638 C C . ARG A 1 84 ? 26.685 18.169 -23.478 1.00 76.44 84 ARG A C 1
ATOM 640 O O . ARG A 1 84 ? 25.594 17.599 -23.417 1.00 76.44 84 ARG A O 1
ATOM 647 N N . PRO A 1 85 ? 26.805 19.507 -23.408 1.00 80.50 85 PRO A N 1
ATOM 648 C CA . PRO A 1 85 ? 25.641 20.377 -23.338 1.00 80.50 85 PRO A CA 1
ATOM 649 C C . PRO A 1 85 ? 24.727 20.150 -24.546 1.00 80.50 85 PRO A C 1
ATOM 651 O O . PRO A 1 85 ? 25.189 19.808 -25.637 1.00 80.50 85 PRO A O 1
ATOM 654 N N . ALA A 1 86 ? 23.423 20.334 -24.340 1.00 77.62 86 ALA A N 1
ATOM 655 C CA . ALA A 1 86 ? 22.449 20.247 -25.418 1.00 77.62 86 ALA A CA 1
ATOM 656 C C . ALA A 1 86 ? 22.774 21.288 -26.500 1.00 77.62 86 ALA A C 1
ATOM 658 O O . ALA A 1 86 ? 23.005 22.459 -26.194 1.00 77.62 86 ALA A O 1
ATOM 659 N N . ASP A 1 87 ? 22.781 20.859 -27.761 1.00 77.75 87 ASP A N 1
ATOM 660 C CA . ASP A 1 87 ? 23.034 21.744 -28.897 1.00 77.75 87 ASP A CA 1
ATOM 661 C C . ASP A 1 87 ? 21.727 22.480 -29.234 1.00 77.75 87 ASP A C 1
ATOM 663 O O . ASP A 1 87 ? 20.857 21.972 -29.947 1.00 77.75 87 ASP A O 1
ATOM 667 N N . ILE A 1 88 ? 21.528 23.638 -28.598 1.00 82.75 88 ILE A N 1
ATOM 668 C CA . ILE A 1 88 ? 20.285 24.410 -28.676 1.00 82.75 88 ILE A CA 1
ATOM 669 C C . ILE A 1 88 ? 20.447 25.491 -29.756 1.00 82.75 88 ILE A C 1
ATOM 671 O O . ILE A 1 88 ? 21.259 26.404 -29.589 1.00 82.75 88 ILE A O 1
ATOM 675 N N . PRO A 1 89 ? 19.652 25.465 -30.844 1.00 80.25 89 PRO A N 1
ATOM 676 C CA . PRO A 1 89 ? 19.803 26.402 -31.960 1.00 80.25 89 PRO A CA 1
ATOM 677 C C . PRO A 1 89 ? 19.540 27.874 -31.599 1.00 80.25 89 PRO A C 1
ATOM 679 O O . PRO A 1 89 ? 19.882 28.746 -32.390 1.00 80.25 89 PRO A O 1
ATOM 682 N N . SER A 1 90 ? 18.964 28.172 -30.427 1.00 75.62 90 SER A N 1
ATOM 683 C CA . SER A 1 90 ? 18.700 29.546 -29.970 1.00 75.62 90 SER A CA 1
ATOM 684 C C . SER A 1 90 ? 19.897 30.250 -29.316 1.00 75.62 90 SER A C 1
ATOM 686 O O . SER A 1 90 ? 19.759 31.405 -28.929 1.00 75.62 90 SER A O 1
ATOM 688 N N . TYR A 1 91 ? 21.031 29.570 -29.132 1.00 61.41 91 TYR A N 1
ATOM 689 C CA . TYR A 1 91 ? 22.247 30.112 -28.502 1.00 61.41 91 TYR A CA 1
ATOM 690 C C . TYR A 1 91 ? 23.353 30.441 -29.526 1.00 61.41 91 TYR A C 1
ATOM 692 O O . TYR A 1 91 ? 24.536 30.433 -29.187 1.00 61.41 91 TYR A O 1
ATOM 700 N N . LYS A 1 92 ? 22.974 30.698 -30.784 1.00 58.72 92 LYS A N 1
ATOM 701 C CA . LYS A 1 92 ? 23.880 31.157 -31.847 1.00 58.72 92 LYS A CA 1
ATOM 702 C C . LYS A 1 92 ? 23.741 32.649 -32.097 1.00 58.72 92 LYS A C 1
ATOM 704 O O . LYS A 1 92 ? 22.588 33.131 -32.086 1.00 58.72 92 LYS A O 1
#